Protein AF-S8GZJ1-F1 (afdb_monomer_lite)

Sequence (123 aa):
MEPVNKIHVVALHTTPDIDTHRLSVKPCVAGATPSDLVQVDVYDGKSMVASGKSINGEEVSLDMPENAKLWSPESPFLYDIKVTVKRDGKVVDEVSGYTAMRTSKAFVMAEPPYNVPLLEGTS

Foldseek 3Di:
DPPDAQKDFPDWDWDADLVQQKIKIQTDIHPQDQQKKKKKWKAPVPHTQWIFIDGSSDITIIRGDNPDDAADPVRHDKIKMKIFIDHPNHTRDIDIDIDGNYPPPPPPPPPPPPPDDPPPDDD

Radius of gyration: 20.33 Å; chains: 1; bounding box: 46×56×60 Å

pLDDT: mean 75.92, std 15.32, range [37.47, 93.12]

Structure (mmCIF, N/CA/C/O backbone):
data_AF-S8GZJ1-F1
#
_entry.id   AF-S8GZJ1-F1
#
loop_
_atom_site.group_PDB
_atom_site.id
_atom_site.type_symbol
_atom_site.label_atom_id
_atom_site.label_alt_id
_atom_site.label_comp_id
_atom_site.label_asym_id
_atom_site.label_entity_id
_atom_site.label_seq_id
_atom_site.pdbx_PDB_ins_code
_atom_site.Cartn_x
_atom_site.Cartn_y
_atom_site.Cartn_z
_atom_site.occupancy
_atom_site.B_iso_or_equiv
_atom_site.auth_seq_id
_atom_site.auth_comp_id
_atom_site.auth_asym_id
_atom_site.auth_atom_id
_atom_site.pdbx_PDB_model_num
ATOM 1 N N . MET A 1 1 ? -21.934 -15.653 4.375 1.00 40.06 1 MET A N 1
ATOM 2 C CA . MET A 1 1 ? -21.982 -14.215 4.705 1.00 40.06 1 MET A CA 1
ATOM 3 C C . MET A 1 1 ? -20.690 -13.905 5.417 1.00 40.06 1 MET A C 1
ATOM 5 O O . MET A 1 1 ? -20.535 -14.301 6.565 1.00 40.06 1 MET A O 1
ATOM 9 N N . GLU A 1 2 ? -19.729 -13.342 4.695 1.00 37.47 2 GLU A N 1
ATOM 10 C CA . GLU A 1 2 ? -18.459 -12.945 5.296 1.00 37.47 2 GLU A CA 1
ATOM 11 C C . GLU A 1 2 ? -18.710 -11.718 6.183 1.00 37.47 2 GLU A C 1
ATOM 13 O O . GLU A 1 2 ? -19.409 -10.795 5.752 1.00 37.47 2 GLU A O 1
ATOM 18 N N . PRO A 1 3 ? -18.243 -11.718 7.441 1.00 45.72 3 PRO A N 1
ATOM 19 C CA . PRO A 1 3 ? -18.423 -10.588 8.333 1.00 45.72 3 PRO A CA 1
ATOM 20 C C . PRO A 1 3 ? -17.542 -9.442 7.844 1.00 45.72 3 PRO A C 1
ATOM 22 O O . PRO A 1 3 ? -16.348 -9.392 8.122 1.00 45.72 3 PRO A O 1
ATOM 25 N N . VAL A 1 4 ? -18.139 -8.517 7.097 1.00 50.34 4 VAL A N 1
ATOM 26 C CA . VAL A 1 4 ? -17.486 -7.253 6.771 1.00 50.34 4 VAL A CA 1
ATOM 27 C C . VAL A 1 4 ? -17.411 -6.467 8.075 1.00 50.34 4 VAL A C 1
ATOM 29 O O . VAL A 1 4 ? -18.439 -6.107 8.657 1.00 50.34 4 VAL A O 1
ATOM 32 N N . ASN A 1 5 ? -16.199 -6.275 8.589 1.00 51.53 5 ASN A N 1
ATOM 33 C CA . ASN A 1 5 ? -15.973 -5.467 9.778 1.00 51.53 5 ASN A CA 1
ATOM 34 C C . ASN A 1 5 ? -16.616 -4.080 9.586 1.00 51.53 5 ASN A C 1
ATOM 36 O O . ASN A 1 5 ? -16.676 -3.542 8.476 1.00 51.53 5 ASN A O 1
ATOM 40 N N . LYS A 1 6 ? -17.107 -3.474 10.676 1.00 57.06 6 LYS A N 1
ATOM 41 C CA . LYS A 1 6 ? -17.758 -2.146 10.626 1.00 57.06 6 LYS A CA 1
ATOM 42 C C . LYS A 1 6 ? -16.853 -1.055 10.037 1.00 57.06 6 LYS A C 1
ATOM 44 O O . LYS A 1 6 ? -17.365 -0.044 9.570 1.00 57.06 6 LYS A O 1
ATOM 49 N N . ILE A 1 7 ? -15.540 -1.267 10.085 1.00 60.94 7 ILE A N 1
ATOM 50 C CA . ILE A 1 7 ? -14.506 -0.443 9.466 1.00 60.94 7 ILE A CA 1
ATOM 51 C C . ILE A 1 7 ? -13.788 -1.350 8.477 1.00 60.94 7 ILE A C 1
ATOM 53 O O . ILE A 1 7 ? -13.263 -2.378 8.890 1.00 60.94 7 ILE A O 1
ATOM 57 N N . HIS A 1 8 ? -13.804 -0.999 7.198 1.00 67.81 8 HIS A N 1
ATOM 58 C CA . HIS A 1 8 ? -13.117 -1.763 6.163 1.00 67.81 8 HIS A CA 1
ATOM 59 C C . HIS A 1 8 ? -12.593 -0.828 5.079 1.00 67.81 8 HIS A C 1
ATOM 61 O O . HIS A 1 8 ? -13.167 0.236 4.808 1.00 67.81 8 HIS A O 1
ATOM 67 N N . VAL A 1 9 ? -11.498 -1.233 4.445 1.00 67.81 9 VAL A N 1
ATOM 68 C CA . VAL A 1 9 ? -10.985 -0.572 3.244 1.00 67.81 9 VAL A CA 1
ATOM 69 C C . VAL A 1 9 ? -11.933 -0.857 2.076 1.00 67.81 9 VAL A C 1
ATOM 71 O O . VAL A 1 9 ? -12.082 -1.997 1.647 1.00 67.81 9 VAL A O 1
ATOM 74 N N . VAL A 1 10 ? -12.587 0.185 1.564 1.00 72.38 10 VAL A N 1
ATOM 75 C CA . VAL A 1 10 ? -13.513 0.103 0.420 1.00 72.38 10 VAL A CA 1
ATOM 76 C C . VAL A 1 10 ? -12.752 0.184 -0.897 1.00 72.38 10 VAL A C 1
ATOM 78 O O . VAL A 1 10 ? -13.086 -0.500 -1.860 1.00 72.38 10 VAL A O 1
ATOM 81 N N . ALA A 1 11 ? -11.730 1.037 -0.947 1.00 69.12 11 ALA A N 1
ATOM 82 C CA . ALA A 1 11 ? -10.904 1.234 -2.128 1.00 69.12 11 ALA A CA 1
ATOM 83 C C . ALA A 1 11 ? -9.490 1.670 -1.737 1.00 69.12 11 ALA A C 1
ATOM 85 O O . ALA A 1 11 ? -9.274 2.275 -0.687 1.00 69.12 11 ALA A O 1
ATOM 86 N N . LEU A 1 12 ? -8.531 1.389 -2.613 1.00 71.88 12 LEU A N 1
ATOM 87 C CA . LEU A 1 12 ? -7.152 1.850 -2.508 1.00 71.88 12 LEU A CA 1
ATOM 88 C C . LEU A 1 12 ? -6.829 2.629 -3.777 1.00 71.88 12 LEU A C 1
ATOM 90 O O . LEU A 1 12 ? -6.828 2.068 -4.871 1.00 71.88 12 LEU A O 1
ATOM 94 N N . HIS A 1 13 ? -6.568 3.924 -3.636 1.00 80.00 13 HIS A N 1
ATOM 95 C CA . HIS A 1 13 ? -6.037 4.728 -4.726 1.00 80.00 13 HIS A CA 1
ATOM 96 C C . HIS A 1 13 ? -4.526 4.781 -4.605 1.00 80.00 13 HIS A C 1
ATOM 98 O O . HIS A 1 13 ? -3.990 5.313 -3.641 1.00 80.00 13 HIS A O 1
ATOM 104 N N . THR A 1 14 ? -3.843 4.215 -5.589 1.00 78.56 14 THR A N 1
ATOM 105 C CA . THR A 1 14 ? -2.386 4.219 -5.655 1.00 78.56 14 THR A CA 1
ATOM 106 C C . THR A 1 14 ? -1.943 5.111 -6.804 1.00 78.56 14 THR A C 1
ATOM 108 O O . THR A 1 14 ? -2.282 4.841 -7.959 1.00 78.56 14 THR A O 1
ATOM 111 N N . THR A 1 15 ? -1.179 6.147 -6.491 1.00 82.00 15 THR A N 1
ATOM 112 C CA . THR A 1 15 ? -0.586 7.081 -7.445 1.00 82.00 15 THR A CA 1
ATOM 113 C C . THR A 1 15 ? 0.915 6.797 -7.521 1.00 82.00 15 THR A C 1
ATOM 115 O O . THR A 1 15 ? 1.660 7.224 -6.638 1.00 82.00 15 THR A O 1
ATOM 118 N N . PRO A 1 16 ? 1.370 6.019 -8.518 1.00 79.88 16 PRO A N 1
ATOM 119 C CA . PRO A 1 16 ? 2.790 5.804 -8.752 1.00 79.88 16 PRO A CA 1
ATOM 120 C C . PRO A 1 16 ? 3.409 7.039 -9.416 1.00 79.88 16 PRO A C 1
ATOM 122 O O . PRO A 1 16 ? 2.959 7.471 -10.478 1.00 79.88 16 PRO A O 1
ATOM 125 N N . ASP A 1 17 ? 4.465 7.569 -8.812 1.00 81.50 17 ASP A N 1
ATOM 126 C CA . ASP A 1 17 ? 5.318 8.622 -9.348 1.00 81.50 17 ASP A CA 1
ATOM 127 C C . ASP A 1 17 ? 6.696 8.020 -9.651 1.00 81.50 17 A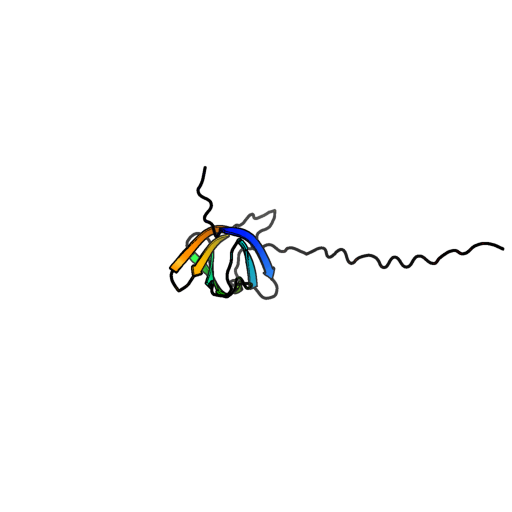SP A C 1
ATOM 129 O O . ASP A 1 17 ? 7.488 7.710 -8.761 1.00 81.50 17 ASP A O 1
ATOM 133 N N . ILE A 1 18 ? 6.945 7.759 -10.934 1.00 77.62 18 ILE A N 1
ATOM 134 C CA . ILE A 1 18 ? 8.182 7.109 -11.385 1.00 77.62 18 ILE A CA 1
ATOM 135 C C . ILE A 1 18 ? 9.345 8.109 -11.427 1.00 77.62 18 ILE A C 1
ATOM 137 O O . ILE A 1 18 ? 10.486 7.694 -11.278 1.00 77.62 18 ILE A O 1
ATOM 141 N N . ASP A 1 19 ? 9.065 9.405 -11.592 1.00 78.38 19 ASP A N 1
ATOM 142 C CA . ASP A 1 19 ? 10.088 10.457 -11.678 1.00 78.38 19 ASP A CA 1
ATOM 143 C C . ASP A 1 19 ? 10.779 10.661 -10.322 1.00 78.38 19 ASP A C 1
ATOM 145 O O . ASP A 1 19 ? 11.997 10.784 -10.232 1.00 78.38 19 ASP A O 1
ATOM 149 N N . THR A 1 20 ? 9.990 10.599 -9.248 1.00 80.62 20 THR A N 1
ATOM 150 C CA . THR A 1 20 ? 10.456 10.742 -7.862 1.00 80.62 20 THR A CA 1
ATOM 151 C C . THR A 1 20 ? 10.624 9.410 -7.130 1.00 80.62 20 THR A C 1
ATOM 153 O O . THR A 1 20 ? 10.916 9.410 -5.937 1.00 80.62 20 THR A O 1
ATOM 156 N N . HIS A 1 21 ? 10.442 8.277 -7.820 1.00 83.62 21 HIS A N 1
ATOM 157 C CA . HIS A 1 21 ? 10.468 6.930 -7.235 1.00 83.62 21 HIS A CA 1
ATOM 158 C C . HIS A 1 21 ? 9.558 6.782 -6.006 1.00 83.62 21 HIS A C 1
ATOM 160 O O . HIS A 1 21 ? 9.897 6.108 -5.033 1.00 83.62 21 HIS A O 1
ATOM 166 N N . ARG A 1 22 ? 8.372 7.395 -6.037 1.00 86.00 22 ARG A N 1
ATOM 167 C CA . ARG A 1 22 ? 7.451 7.410 -4.901 1.00 86.00 22 ARG A CA 1
ATOM 168 C C . ARG A 1 22 ? 6.116 6.785 -5.257 1.00 86.00 22 ARG A C 1
ATOM 170 O O . ARG A 1 22 ? 5.558 7.015 -6.323 1.00 86.00 22 ARG A O 1
ATOM 177 N N . LEU A 1 23 ? 5.568 5.997 -4.343 1.00 86.25 23 LEU A N 1
ATOM 178 C CA . LEU A 1 23 ? 4.215 5.474 -4.437 1.00 86.25 23 LEU A CA 1
ATOM 179 C C . LEU A 1 23 ? 3.350 6.140 -3.372 1.00 86.25 23 LEU A C 1
ATOM 181 O O . LEU A 1 23 ? 3.519 5.915 -2.179 1.00 86.25 23 LEU A O 1
ATOM 185 N N . SER A 1 24 ? 2.392 6.939 -3.813 1.00 87.44 24 SER A N 1
ATOM 186 C CA . SER A 1 24 ? 1.380 7.521 -2.941 1.00 87.44 24 SER A CA 1
ATOM 187 C C . SER A 1 24 ? 0.189 6.571 -2.841 1.00 87.44 24 SER A C 1
ATOM 189 O O . SER A 1 24 ? -0.412 6.218 -3.852 1.00 87.44 24 SER A O 1
ATOM 191 N N . VAL A 1 25 ? -0.167 6.130 -1.637 1.00 85.94 25 VAL A N 1
ATOM 192 C CA . VAL A 1 25 ? -1.297 5.225 -1.389 1.00 85.94 25 VAL A CA 1
ATOM 193 C C . VAL A 1 25 ? -2.321 5.934 -0.522 1.00 85.94 25 VAL A C 1
ATOM 195 O O . VAL A 1 25 ? -2.083 6.205 0.651 1.00 85.94 25 VAL A O 1
ATOM 198 N N . LYS A 1 26 ? -3.495 6.194 -1.087 1.00 85.25 26 LYS A N 1
ATOM 199 C CA . LYS A 1 26 ? -4.645 6.753 -0.389 1.00 85.25 26 LYS A CA 1
ATOM 200 C C . LYS A 1 26 ? -5.685 5.657 -0.123 1.00 85.25 26 LYS A C 1
ATOM 202 O O . LYS A 1 26 ? -6.416 5.267 -1.040 1.00 85.25 26 LYS A O 1
ATOM 207 N N . PRO A 1 27 ? -5.768 5.147 1.115 1.00 79.94 27 PRO A N 1
ATOM 208 C CA . PRO A 1 27 ? -6.783 4.182 1.507 1.00 79.94 27 PRO A CA 1
ATOM 209 C C . PRO A 1 27 ? -8.124 4.879 1.761 1.00 79.94 27 PRO A C 1
ATOM 211 O O . PRO A 1 27 ? -8.244 5.755 2.614 1.00 79.94 27 PRO A O 1
ATOM 214 N N . CYS A 1 28 ? -9.165 4.468 1.040 1.00 77.44 28 CYS A N 1
ATOM 215 C CA . CYS A 1 28 ? -10.544 4.843 1.331 1.00 77.44 28 CYS A CA 1
ATOM 216 C C . CYS A 1 28 ? -11.124 3.853 2.342 1.00 77.44 28 CYS A C 1
ATOM 218 O O . CYS A 1 28 ? -11.619 2.788 1.972 1.00 77.44 28 CYS A O 1
ATOM 220 N N . VAL A 1 29 ? -11.057 4.208 3.623 1.00 75.31 29 VAL A N 1
ATOM 221 C CA . VAL A 1 29 ? -11.609 3.412 4.727 1.00 75.31 29 VAL A CA 1
ATOM 222 C C . VAL A 1 29 ? -13.016 3.911 5.059 1.00 75.31 29 VAL A C 1
ATOM 224 O O . VAL A 1 29 ? -13.201 5.079 5.403 1.00 75.31 29 VAL A O 1
ATOM 227 N N . ALA A 1 30 ? -14.027 3.043 4.985 1.00 71.38 30 ALA A N 1
ATOM 228 C CA . ALA A 1 30 ? -15.362 3.382 5.474 1.00 71.38 30 ALA A CA 1
ATOM 229 C C . ALA A 1 30 ? -15.372 3.361 7.009 1.00 71.38 30 ALA A C 1
ATOM 231 O O . ALA A 1 30 ? -14.945 2.386 7.620 1.00 71.38 30 ALA A O 1
ATOM 232 N N . GLY A 1 31 ? -15.856 4.435 7.642 1.00 71.44 31 GLY A N 1
ATOM 233 C CA . GLY A 1 31 ? -15.854 4.557 9.107 1.00 71.44 31 GLY A CA 1
ATOM 234 C C . GLY A 1 31 ? -14.484 4.887 9.718 1.00 71.44 31 GLY A C 1
ATOM 235 O O . GLY A 1 31 ? -14.290 4.692 10.925 1.00 71.44 31 GLY A O 1
ATOM 236 N N . ALA A 1 32 ? -13.545 5.380 8.899 1.00 71.12 32 ALA A N 1
ATOM 237 C CA . ALA A 1 32 ? -12.277 5.922 9.378 1.00 71.12 32 ALA A CA 1
ATOM 238 C C . ALA A 1 32 ? -12.517 7.083 10.347 1.00 71.12 32 ALA A C 1
ATOM 240 O O . ALA A 1 32 ? -13.422 7.901 10.172 1.00 71.12 32 ALA A O 1
ATOM 241 N N . THR A 1 33 ? -11.671 7.158 11.361 1.00 73.31 33 THR A N 1
ATOM 242 C CA . THR A 1 33 ? -11.618 8.264 12.308 1.00 73.31 33 THR A CA 1
ATOM 243 C C . THR A 1 33 ? -10.279 8.986 12.204 1.00 73.31 33 THR A C 1
ATOM 245 O O . THR A 1 33 ? -9.278 8.368 11.843 1.00 73.31 33 THR A O 1
ATOM 248 N N . PRO A 1 34 ? -10.229 10.278 12.567 1.00 74.56 34 PRO A N 1
ATOM 249 C CA . PRO A 1 34 ? -8.992 11.060 12.580 1.00 74.56 34 PRO A CA 1
ATOM 250 C C . PRO A 1 34 ? -7.845 10.366 13.354 1.00 74.56 34 PRO A C 1
ATOM 252 O O . PRO A 1 34 ? -6.696 10.315 12.932 1.00 74.56 34 PRO A O 1
ATOM 255 N N . SER A 1 35 ? -8.155 9.699 14.462 1.00 81.31 35 SER A N 1
ATOM 256 C CA . SER A 1 35 ? -7.142 9.023 15.285 1.00 81.31 35 SER A CA 1
ATOM 257 C C . SER A 1 35 ? -6.649 7.672 14.743 1.00 81.31 35 SER A C 1
ATOM 259 O O . SER A 1 35 ? -5.877 7.001 15.428 1.00 81.31 35 SER A O 1
ATOM 261 N N . ASP A 1 36 ? -7.085 7.251 13.553 1.00 85.88 36 ASP A N 1
ATOM 262 C CA . ASP A 1 36 ? -6.623 6.004 12.948 1.00 85.88 36 ASP A CA 1
ATOM 263 C C . ASP A 1 36 ? -5.253 6.181 12.306 1.00 85.88 36 ASP A C 1
ATOM 265 O O . ASP A 1 36 ? -5.042 7.054 11.464 1.00 85.88 36 ASP A O 1
ATOM 269 N N . LEU A 1 37 ? -4.332 5.303 12.683 1.00 88.44 37 LEU A N 1
ATOM 270 C CA . LEU A 1 37 ? -3.041 5.149 12.041 1.00 88.44 37 LEU A CA 1
ATOM 271 C C . LEU A 1 37 ? -3.177 4.109 10.939 1.00 88.44 37 LEU A C 1
ATOM 273 O O . LEU A 1 37 ? -3.526 2.960 11.204 1.00 88.44 37 LEU A O 1
ATOM 277 N N . VAL A 1 38 ? -2.853 4.495 9.714 1.00 88.88 38 VAL A N 1
ATOM 278 C CA . VAL A 1 38 ? -2.788 3.579 8.584 1.00 88.88 38 VAL A CA 1
ATOM 279 C C . VAL A 1 38 ? -1.331 3.305 8.262 1.00 88.88 38 VAL A C 1
ATOM 281 O O . VAL A 1 38 ? -0.553 4.215 7.997 1.00 88.88 38 VAL A O 1
ATOM 284 N N . GLN A 1 39 ? -0.947 2.039 8.322 1.00 91.19 39 GLN A N 1
ATOM 285 C CA . GLN A 1 39 ? 0.372 1.569 7.930 1.00 91.19 39 GLN A CA 1
ATOM 286 C C . GLN A 1 39 ? 0.241 0.801 6.622 1.00 91.19 39 GLN A C 1
ATOM 288 O O . GLN A 1 39 ? -0.621 -0.066 6.505 1.00 91.19 39 GLN A O 1
ATOM 293 N N . VAL A 1 40 ? 1.094 1.122 5.659 1.00 90.94 40 VAL A N 1
ATOM 294 C CA . VAL A 1 40 ? 1.157 0.459 4.362 1.00 90.94 40 VAL A CA 1
ATOM 295 C C . VAL A 1 40 ? 2.549 -0.121 4.201 1.00 90.94 40 VAL A C 1
ATOM 297 O O . VAL A 1 40 ? 3.536 0.595 4.327 1.00 90.94 40 VAL A O 1
ATOM 300 N N . ASP A 1 41 ? 2.619 -1.408 3.905 1.00 92.56 41 ASP A N 1
ATOM 301 C CA . ASP A 1 41 ? 3.860 -2.129 3.661 1.00 92.56 41 ASP A CA 1
ATOM 302 C C . ASP A 1 41 ? 3.782 -2.790 2.284 1.00 92.56 41 ASP A C 1
ATOM 304 O O . ASP A 1 41 ? 2.777 -3.418 1.946 1.00 92.56 41 ASP A O 1
ATOM 308 N N . VAL A 1 42 ? 4.829 -2.632 1.478 1.00 91.31 42 VAL A N 1
ATOM 309 C CA . VAL A 1 42 ? 4.911 -3.172 0.118 1.00 91.31 42 VAL A CA 1
ATOM 310 C C . VAL A 1 42 ? 6.048 -4.181 0.034 1.00 91.31 42 VAL A C 1
ATOM 312 O O . VAL A 1 42 ? 7.172 -3.909 0.466 1.00 91.31 42 VAL A O 1
ATOM 315 N N . TYR A 1 43 ? 5.763 -5.337 -0.561 1.00 91.00 43 TYR A N 1
ATOM 316 C CA . TYR A 1 43 ? 6.683 -6.460 -0.668 1.00 91.00 43 TYR A CA 1
ATOM 317 C C . TYR A 1 43 ? 6.881 -6.905 -2.122 1.00 91.00 43 TYR A C 1
ATOM 319 O O . TYR A 1 43 ? 5.935 -7.041 -2.896 1.00 91.00 43 TYR A O 1
ATOM 327 N N . ASP A 1 44 ? 8.138 -7.178 -2.474 1.00 89.94 44 ASP A N 1
ATOM 328 C CA . ASP A 1 44 ? 8.558 -7.914 -3.669 1.00 89.94 44 ASP A CA 1
ATOM 329 C C . ASP A 1 44 ? 8.680 -9.397 -3.296 1.00 89.94 44 ASP A C 1
ATOM 331 O O . ASP A 1 44 ? 9.734 -9.881 -2.864 1.00 89.94 44 ASP A O 1
ATOM 335 N N . GLY A 1 45 ? 7.558 -10.116 -3.356 1.00 86.44 45 GLY A N 1
ATOM 336 C CA . GLY A 1 45 ? 7.463 -11.502 -2.903 1.00 86.44 45 GLY A CA 1
ATOM 337 C C . GLY A 1 45 ? 7.684 -11.639 -1.393 1.00 86.44 45 GLY A C 1
ATOM 338 O O . GLY A 1 45 ? 6.746 -11.557 -0.611 1.00 86.44 45 GLY A O 1
ATOM 339 N N . LYS A 1 46 ? 8.926 -11.882 -0.960 1.00 87.12 46 LYS A N 1
ATOM 340 C CA . LYS A 1 46 ? 9.276 -12.038 0.471 1.00 87.12 46 LYS A CA 1
ATOM 341 C C . LYS A 1 46 ? 10.039 -10.848 1.051 1.00 87.12 46 LYS A C 1
ATOM 343 O O . LYS A 1 46 ? 10.227 -10.786 2.264 1.00 87.12 46 LYS A O 1
ATOM 348 N N . SER A 1 47 ? 10.494 -9.932 0.203 1.00 89.75 47 SER A N 1
ATOM 349 C CA . SER A 1 47 ? 11.323 -8.799 0.608 1.00 89.75 47 SER A CA 1
ATOM 350 C C . SER A 1 47 ? 10.469 -7.548 0.723 1.00 89.75 47 SER A C 1
ATOM 352 O O . SER A 1 47 ? 9.815 -7.170 -0.241 1.00 89.75 47 SER A O 1
ATOM 354 N N . MET A 1 48 ? 10.485 -6.885 1.879 1.00 91.44 48 MET A N 1
ATOM 355 C CA . MET A 1 48 ? 9.847 -5.576 2.023 1.00 91.44 48 MET A CA 1
ATOM 356 C C . MET A 1 48 ? 10.664 -4.540 1.251 1.00 91.44 48 MET A C 1
ATOM 358 O O . MET A 1 48 ? 11.852 -4.376 1.524 1.00 91.44 48 MET A O 1
ATOM 362 N N . VAL A 1 49 ? 10.036 -3.877 0.284 1.00 91.50 49 VAL A N 1
ATOM 363 C CA . VAL A 1 49 ? 10.692 -2.885 -0.582 1.00 91.50 49 VAL A CA 1
ATOM 364 C C . VAL A 1 49 ? 10.342 -1.455 -0.203 1.00 91.50 49 VAL A C 1
ATOM 366 O O . VAL A 1 49 ? 11.166 -0.573 -0.405 1.00 91.50 49 VAL A O 1
ATOM 369 N N . ALA A 1 50 ? 9.160 -1.231 0.375 1.00 91.25 50 ALA A N 1
ATOM 370 C CA . ALA A 1 50 ? 8.737 0.078 0.853 1.00 91.25 50 ALA A CA 1
ATOM 371 C C . ALA A 1 50 ? 7.795 -0.064 2.054 1.00 91.25 50 ALA A C 1
ATOM 373 O O . ALA A 1 50 ? 7.062 -1.046 2.172 1.00 91.25 50 ALA A O 1
ATOM 374 N N . SER A 1 51 ? 7.810 0.920 2.949 1.00 93.12 51 SER A N 1
ATOM 375 C CA . SER A 1 51 ? 6.897 1.004 4.092 1.00 93.12 51 SER A CA 1
ATOM 376 C C . SER A 1 51 ? 6.587 2.465 4.391 1.00 93.12 51 SER A C 1
ATOM 378 O O . SER A 1 51 ? 7.458 3.325 4.275 1.00 93.12 51 SER A O 1
ATOM 380 N N . GLY A 1 52 ? 5.341 2.749 4.752 1.00 91.94 52 GLY A N 1
ATOM 381 C CA . GLY A 1 52 ? 4.852 4.092 5.008 1.00 91.94 52 GLY A CA 1
ATOM 382 C C . GLY A 1 52 ? 3.745 4.083 6.052 1.00 91.94 52 GLY A C 1
ATOM 383 O O . GLY A 1 52 ? 3.062 3.080 6.270 1.00 91.94 52 GLY A O 1
ATOM 384 N N . LYS A 1 53 ? 3.574 5.211 6.740 1.00 91.25 53 LYS A N 1
ATOM 385 C CA . LYS A 1 53 ? 2.524 5.388 7.747 1.00 91.25 53 LYS A CA 1
ATOM 386 C C . LYS A 1 53 ? 1.883 6.754 7.584 1.00 91.25 53 LYS A C 1
ATOM 388 O O . LYS A 1 53 ? 2.585 7.736 7.371 1.00 91.25 53 LYS A O 1
ATOM 393 N N . SER A 1 54 ? 0.572 6.809 7.749 1.00 89.31 54 SER A N 1
ATOM 394 C CA . SER A 1 54 ? -0.191 8.045 7.854 1.00 89.31 54 SER A CA 1
ATOM 395 C C . SER A 1 54 ? -1.166 7.962 9.022 1.00 89.31 54 SER A C 1
ATOM 397 O O . SER A 1 54 ? -1.401 6.898 9.601 1.00 89.31 54 SER A O 1
ATOM 399 N N . ILE A 1 55 ? -1.711 9.110 9.395 1.00 86.00 55 ILE A N 1
ATOM 400 C CA . ILE A 1 55 ? -2.788 9.231 10.376 1.00 86.00 55 ILE A CA 1
ATOM 401 C C . ILE A 1 55 ? -4.002 9.866 9.698 1.00 86.00 55 ILE A C 1
ATOM 403 O O . ILE A 1 55 ? -3.893 10.369 8.584 1.00 86.00 55 ILE A O 1
ATOM 407 N N . ASN A 1 56 ? -5.171 9.828 10.334 1.00 75.25 56 ASN A N 1
ATOM 408 C CA . ASN A 1 56 ? -6.415 10.413 9.819 1.00 75.25 56 ASN A CA 1
ATOM 409 C C . ASN A 1 56 ? -6.886 9.875 8.450 1.00 75.25 56 ASN A C 1
ATOM 411 O O . ASN A 1 56 ? -7.703 10.519 7.792 1.00 75.25 56 ASN A O 1
ATOM 415 N N . GLY A 1 57 ? -6.383 8.723 7.991 1.00 72.94 57 GLY A N 1
ATOM 416 C CA . GLY A 1 57 ? -6.640 8.249 6.624 1.00 72.94 57 GLY A CA 1
ATOM 417 C C . GLY A 1 57 ? -6.018 9.140 5.540 1.00 72.94 57 GLY A C 1
ATOM 418 O O . GLY A 1 57 ? -6.495 9.156 4.404 1.00 72.94 57 GLY A O 1
ATOM 419 N N . GLU A 1 58 ? -4.976 9.901 5.886 1.00 84.31 58 GLU A N 1
ATOM 420 C CA . GLU A 1 58 ? -4.188 10.654 4.915 1.00 84.31 58 GLU A CA 1
ATOM 421 C C . GLU A 1 58 ? -3.452 9.727 3.944 1.00 84.31 58 GLU A C 1
ATOM 423 O O . GLU A 1 58 ? -3.274 8.526 4.179 1.00 84.31 58 GLU A O 1
ATOM 428 N N . GLU A 1 59 ? -3.018 10.309 2.830 1.00 86.75 59 GLU A N 1
ATOM 429 C CA . GLU A 1 59 ? -2.202 9.609 1.850 1.00 86.75 59 GLU A CA 1
ATOM 430 C C . GLU A 1 59 ? -0.877 9.160 2.472 1.00 86.75 59 GLU A C 1
ATOM 432 O O . GLU A 1 59 ? -0.157 9.932 3.104 1.00 86.75 59 GLU A O 1
A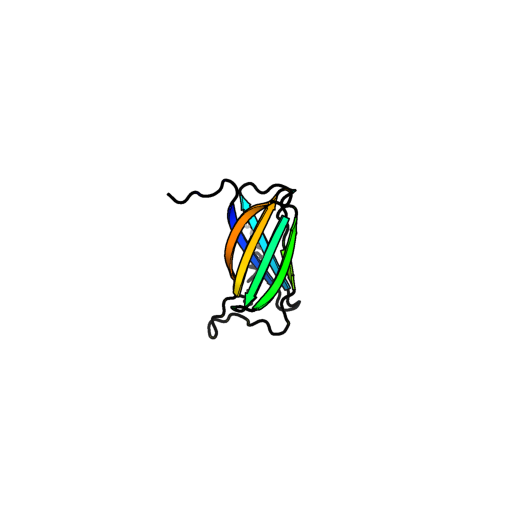TOM 437 N N . VAL A 1 60 ? -0.552 7.889 2.273 1.00 89.62 60 VAL A N 1
ATOM 438 C CA . VAL A 1 60 ? 0.710 7.297 2.687 1.00 89.62 60 VAL A CA 1
ATOM 439 C C . VAL A 1 60 ? 1.690 7.425 1.534 1.00 89.62 60 VAL A C 1
ATOM 441 O O . VAL A 1 60 ? 1.520 6.789 0.497 1.00 89.62 60 VAL A O 1
ATOM 444 N N . SER A 1 61 ? 2.724 8.240 1.714 1.00 89.44 61 SER A N 1
ATOM 445 C CA . SER A 1 61 ? 3.857 8.277 0.788 1.00 89.44 61 SER A CA 1
ATOM 446 C C . SER A 1 61 ? 4.821 7.138 1.111 1.00 89.44 61 SER A C 1
ATOM 448 O O . SER A 1 61 ? 5.249 6.993 2.256 1.00 89.44 61 SER A O 1
ATOM 450 N N . LEU A 1 62 ? 5.140 6.330 0.105 1.00 89.69 62 LEU A N 1
ATOM 451 C CA . LEU A 1 62 ? 6.099 5.235 0.173 1.00 89.69 62 LEU A CA 1
ATOM 452 C C . LEU A 1 62 ? 7.248 5.520 -0.786 1.00 89.69 62 LEU A C 1
ATOM 454 O O . LEU A 1 62 ? 7.025 5.634 -1.990 1.00 89.69 62 LEU A O 1
ATOM 458 N N . ASP A 1 63 ? 8.466 5.595 -0.271 1.00 89.88 63 ASP A N 1
ATOM 459 C CA . ASP A 1 63 ? 9.663 5.681 -1.102 1.00 89.88 63 ASP A CA 1
ATOM 460 C C . ASP A 1 63 ? 9.976 4.291 -1.662 1.00 89.88 63 ASP A C 1
ATOM 462 O O . ASP A 1 63 ? 10.272 3.348 -0.924 1.00 89.88 63 ASP A O 1
ATOM 466 N N . MET A 1 64 ? 9.835 4.150 -2.977 1.00 87.12 64 MET A N 1
ATOM 467 C CA . MET A 1 64 ? 10.147 2.921 -3.690 1.00 87.12 64 MET A CA 1
ATOM 468 C C . MET A 1 64 ? 11.630 2.907 -4.059 1.00 87.12 64 MET A C 1
ATOM 470 O O . MET A 1 64 ? 12.220 3.953 -4.328 1.00 87.12 64 MET A O 1
ATOM 474 N N . PRO A 1 65 ? 12.263 1.727 -4.105 1.00 85.56 65 PRO A N 1
ATOM 475 C CA . PRO A 1 65 ? 13.662 1.650 -4.479 1.00 85.56 65 PRO A CA 1
ATOM 476 C C . PRO A 1 65 ? 13.845 1.983 -5.969 1.00 85.56 65 PRO A C 1
ATOM 478 O O . PRO A 1 65 ? 12.968 1.719 -6.794 1.00 85.56 65 PRO A O 1
ATOM 481 N N . GLU A 1 66 ? 15.010 2.519 -6.336 1.00 80.12 66 GLU A N 1
ATOM 482 C CA . GLU A 1 66 ? 15.312 2.935 -7.718 1.00 80.12 66 GLU A CA 1
ATOM 483 C C . GLU A 1 66 ? 15.200 1.777 -8.726 1.00 80.12 66 GLU A C 1
ATOM 485 O O . GLU A 1 66 ? 14.848 1.972 -9.887 1.00 80.12 66 GLU A O 1
ATOM 490 N N . ASN A 1 67 ? 15.445 0.547 -8.267 1.00 80.88 67 ASN A N 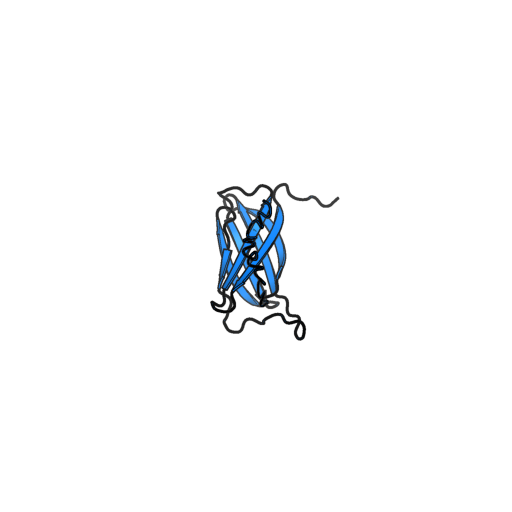1
ATOM 491 C CA . ASN A 1 67 ? 15.317 -0.687 -9.039 1.00 80.88 67 ASN A CA 1
ATOM 492 C C . ASN A 1 67 ? 13.923 -1.337 -8.937 1.00 80.88 67 ASN A C 1
ATOM 494 O O . ASN A 1 67 ? 13.792 -2.545 -9.163 1.00 80.88 67 ASN A O 1
ATOM 498 N N . ALA A 1 68 ? 12.886 -0.575 -8.577 1.00 82.75 68 ALA A N 1
ATOM 499 C CA . ALA A 1 68 ? 11.515 -1.065 -8.582 1.00 82.75 68 ALA A CA 1
ATOM 500 C C . ALA A 1 68 ? 11.131 -1.594 -9.978 1.00 82.75 68 ALA A C 1
ATOM 502 O O . ALA A 1 68 ? 11.300 -0.939 -11.005 1.00 82.75 68 ALA A O 1
ATOM 503 N N . LYS A 1 69 ? 10.593 -2.812 -10.009 1.00 84.19 69 LYS A N 1
ATOM 504 C CA . LYS A 1 69 ? 10.049 -3.480 -11.186 1.00 84.19 69 LYS A CA 1
ATOM 505 C C . LYS A 1 69 ? 8.766 -2.783 -11.610 1.00 84.19 69 LYS A C 1
ATOM 507 O O . LYS A 1 69 ? 7.736 -2.863 -10.942 1.00 84.19 69 LYS A O 1
ATOM 512 N N . LEU A 1 70 ? 8.827 -2.124 -12.757 1.00 83.25 70 LEU A N 1
ATOM 513 C CA . LEU A 1 70 ? 7.651 -1.529 -13.361 1.00 83.25 70 LEU A CA 1
ATOM 514 C C . LEU A 1 70 ? 6.815 -2.611 -14.044 1.00 83.25 70 LEU A C 1
ATOM 516 O O . LEU A 1 70 ? 7.323 -3.411 -14.828 1.00 83.25 70 LEU A O 1
ATOM 520 N N . TRP A 1 71 ? 5.521 -2.608 -13.761 1.00 84.75 71 TRP A N 1
ATOM 521 C CA . TRP A 1 71 ? 4.544 -3.365 -14.518 1.00 84.75 71 TRP A CA 1
ATOM 522 C C . TRP A 1 71 ? 4.427 -2.773 -15.924 1.00 84.75 71 TRP A C 1
ATOM 524 O O . TRP A 1 71 ? 4.201 -1.568 -16.090 1.00 84.75 71 TRP A O 1
ATOM 534 N N . SER A 1 72 ? 4.519 -3.634 -16.933 1.00 75.94 72 SER A N 1
ATOM 535 C CA . SER A 1 72 ? 4.195 -3.311 -18.320 1.00 75.94 72 SER A CA 1
ATOM 536 C C . SER A 1 72 ? 3.320 -4.414 -18.930 1.00 75.94 72 SER A C 1
ATOM 538 O O . SER A 1 72 ? 3.296 -5.533 -18.414 1.00 75.94 72 SER A O 1
ATOM 540 N N . PRO A 1 73 ? 2.599 -4.142 -20.034 1.00 79.19 73 PRO A N 1
ATOM 541 C CA . PRO A 1 73 ? 1.816 -5.169 -20.727 1.00 79.19 73 PRO A CA 1
ATOM 542 C C . PRO A 1 73 ? 2.664 -6.368 -21.178 1.00 79.19 73 PRO A C 1
ATOM 544 O O . PRO A 1 73 ? 2.163 -7.484 -21.259 1.00 79.19 73 PRO A O 1
ATOM 547 N N . GLU A 1 74 ? 3.945 -6.127 -21.463 1.00 82.75 74 GLU A N 1
ATOM 548 C CA . GLU A 1 74 ? 4.920 -7.141 -21.874 1.00 82.75 74 GLU A CA 1
ATOM 549 C C . GLU A 1 74 ? 5.534 -7.879 -20.671 1.00 82.75 74 GLU A C 1
ATOM 551 O O . GLU A 1 74 ? 5.868 -9.057 -20.780 1.00 82.75 74 GLU A O 1
ATOM 556 N N . SER A 1 75 ? 5.628 -7.212 -19.514 1.00 80.06 75 SER A N 1
ATOM 557 C CA . SER A 1 75 ? 6.191 -7.740 -18.265 1.00 80.06 75 SER A CA 1
ATOM 558 C C . SER A 1 75 ? 5.230 -7.494 -17.094 1.00 80.06 75 SER A C 1
ATOM 560 O O . SER A 1 75 ? 5.395 -6.525 -16.341 1.00 80.06 75 SER A O 1
ATOM 562 N N . PRO A 1 76 ? 4.208 -8.350 -16.910 1.00 82.31 76 PRO A N 1
ATOM 563 C CA . PRO A 1 76 ? 3.250 -8.186 -15.829 1.00 82.31 76 PRO A CA 1
ATOM 564 C C . PRO A 1 76 ? 3.905 -8.505 -14.479 1.00 82.31 76 PRO A C 1
ATOM 566 O O . PRO A 1 76 ? 4.176 -9.662 -14.165 1.00 82.31 76 PRO A O 1
ATOM 569 N N . PHE A 1 77 ? 4.138 -7.473 -13.667 1.00 83.19 77 PHE A N 1
ATOM 570 C CA . PHE A 1 77 ? 4.692 -7.602 -12.319 1.00 83.19 77 PHE A CA 1
ATOM 571 C C . PHE A 1 77 ? 3.791 -6.974 -11.246 1.00 83.19 77 PHE A C 1
ATOM 573 O O . PHE A 1 77 ? 3.386 -5.819 -11.367 1.00 83.19 77 PHE A O 1
ATOM 580 N N . LEU A 1 78 ? 3.489 -7.723 -10.184 1.00 85.44 78 LEU A N 1
ATOM 581 C CA . LEU A 1 78 ? 2.663 -7.265 -9.066 1.00 85.44 78 LEU A CA 1
ATOM 582 C C . LEU A 1 78 ? 3.456 -7.336 -7.762 1.00 85.44 78 LEU A C 1
ATOM 584 O O . LEU A 1 78 ? 4.155 -8.312 -7.503 1.00 85.44 78 LEU A O 1
ATOM 588 N N . TYR A 1 79 ? 3.295 -6.304 -6.947 1.00 88.69 79 TYR A 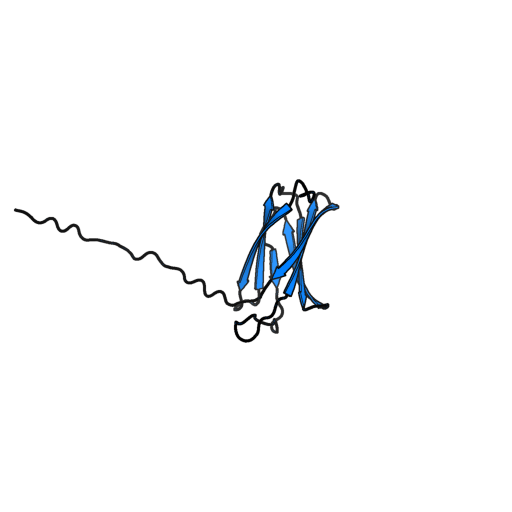N 1
ATOM 589 C CA . TYR A 1 79 ? 3.764 -6.237 -5.574 1.00 88.69 79 TYR A CA 1
ATOM 590 C C . TYR A 1 79 ? 2.647 -6.620 -4.616 1.00 88.69 79 TYR A C 1
ATOM 592 O O . TYR A 1 79 ? 1.489 -6.245 -4.820 1.00 88.69 79 TYR A O 1
ATOM 600 N N . ASP A 1 80 ? 3.005 -7.299 -3.536 1.00 90.44 80 ASP A N 1
ATOM 601 C CA . ASP A 1 80 ? 2.112 -7.511 -2.407 1.00 90.44 80 ASP A CA 1
ATOM 602 C C . ASP A 1 80 ? 2.039 -6.217 -1.593 1.00 90.44 80 ASP A C 1
ATOM 604 O O . ASP A 1 80 ? 3.064 -5.633 -1.237 1.00 90.44 80 ASP A O 1
ATOM 608 N N . ILE A 1 81 ? 0.830 -5.755 -1.292 1.00 87.50 81 ILE A N 1
ATOM 609 C CA . ILE A 1 81 ? 0.598 -4.596 -0.431 1.00 87.50 81 ILE A CA 1
ATOM 610 C C . ILE A 1 81 ? -0.212 -5.028 0.780 1.00 87.50 81 ILE A C 1
ATOM 612 O O . ILE A 1 81 ? -1.232 -5.705 0.664 1.00 87.50 81 ILE A O 1
ATOM 616 N N . LYS A 1 82 ? 0.235 -4.608 1.956 1.00 89.94 82 LYS A N 1
ATOM 617 C CA . LYS A 1 82 ? -0.441 -4.854 3.219 1.00 89.94 82 LYS A CA 1
ATOM 618 C C . LYS A 1 82 ? -0.799 -3.527 3.860 1.00 89.94 82 LYS A C 1
ATOM 620 O O . LYS A 1 82 ? 0.077 -2.709 4.118 1.00 89.94 82 LYS A O 1
ATOM 625 N N . VAL A 1 83 ? -2.082 -3.319 4.127 1.00 87.75 83 VAL A N 1
ATOM 626 C CA . VAL A 1 83 ? -2.597 -2.115 4.776 1.00 87.75 83 VAL A CA 1
ATOM 627 C C . VAL A 1 83 ? -3.163 -2.498 6.131 1.00 87.75 83 VAL A C 1
ATOM 629 O O . VAL A 1 83 ? -4.090 -3.296 6.236 1.00 87.75 83 VAL A O 1
ATOM 632 N N . THR A 1 84 ? -2.590 -1.927 7.181 1.00 89.44 84 THR A N 1
ATOM 633 C CA . THR A 1 84 ? -2.994 -2.167 8.564 1.00 89.44 84 THR A CA 1
ATOM 634 C C . THR A 1 84 ? -3.550 -0.880 9.146 1.00 89.44 84 THR A C 1
ATOM 636 O O . THR A 1 84 ? -2.834 0.118 9.239 1.00 89.44 84 THR A O 1
ATOM 639 N N . VAL A 1 85 ? -4.804 -0.905 9.583 1.00 86.38 85 VAL A N 1
ATOM 640 C CA . VAL A 1 85 ? -5.435 0.213 10.285 1.00 86.38 85 VAL A CA 1
ATOM 641 C C . VAL A 1 85 ? -5.358 -0.052 11.783 1.00 86.38 85 VAL A C 1
ATOM 643 O O . VAL A 1 85 ? -5.812 -1.088 12.278 1.00 86.38 85 VAL A O 1
ATOM 646 N N . LYS A 1 86 ? -4.776 0.888 12.524 1.00 87.88 86 LYS A N 1
ATOM 647 C CA . LYS A 1 86 ? -4.649 0.841 13.979 1.00 87.88 86 LYS A CA 1
ATOM 648 C C . LYS A 1 86 ? -5.409 1.997 14.608 1.00 87.88 86 LYS A C 1
ATOM 650 O O . LYS A 1 86 ? -5.164 3.149 14.272 1.00 87.88 86 LYS A O 1
ATOM 655 N N . ARG A 1 87 ? -6.258 1.694 15.584 1.00 85.38 87 ARG A N 1
ATOM 656 C CA . ARG A 1 87 ? -6.957 2.675 16.417 1.00 85.38 87 ARG A CA 1
ATOM 657 C C . ARG A 1 87 ? -6.488 2.511 17.849 1.00 85.38 87 ARG A C 1
ATOM 659 O O . ARG A 1 87 ? -6.537 1.403 18.379 1.00 85.38 87 ARG A O 1
ATOM 666 N N . ASP A 1 88 ? -6.015 3.593 18.463 1.00 84.38 88 ASP A N 1
ATOM 667 C CA . ASP A 1 88 ? -5.552 3.577 19.861 1.00 84.38 88 ASP A CA 1
ATOM 668 C C . ASP A 1 88 ? -4.479 2.491 20.126 1.00 84.38 88 ASP A C 1
ATOM 670 O O . ASP A 1 88 ? -4.476 1.782 21.128 1.00 84.38 88 ASP A O 1
ATOM 674 N N . GLY A 1 89 ? -3.597 2.272 19.143 1.00 83.19 89 GLY A N 1
ATOM 675 C CA . GLY A 1 89 ? -2.548 1.247 19.201 1.00 83.19 89 GLY A CA 1
ATOM 676 C C . GLY A 1 89 ? -3.003 -0.196 18.935 1.00 83.19 89 GLY A C 1
ATOM 677 O O . GLY A 1 89 ? -2.151 -1.080 18.847 1.00 83.19 89 GLY A O 1
ATOM 678 N N . LYS A 1 90 ? -4.302 -0.460 18.743 1.00 85.25 90 LYS A N 1
ATOM 679 C CA . LYS A 1 90 ? -4.832 -1.789 18.391 1.00 85.25 90 LYS A CA 1
ATOM 680 C C . LYS A 1 90 ? -5.141 -1.886 16.905 1.00 85.25 90 LYS A C 1
ATOM 682 O O . LYS A 1 90 ? -5.718 -0.966 16.339 1.00 85.25 90 LYS A O 1
ATOM 687 N N . VAL A 1 91 ? -4.800 -3.013 16.280 1.00 88.06 91 VAL A N 1
ATOM 688 C CA . VAL A 1 91 ? -5.200 -3.301 14.893 1.00 88.06 91 VAL A CA 1
ATOM 689 C C . VAL A 1 91 ? -6.714 -3.492 14.859 1.00 88.06 91 VAL A C 1
ATOM 691 O O . VAL A 1 91 ? -7.237 -4.371 15.541 1.00 88.06 91 VAL A O 1
ATOM 694 N N . VAL A 1 92 ? -7.404 -2.637 14.110 1.00 84.00 92 VAL A N 1
ATOM 695 C CA . VAL A 1 92 ? -8.863 -2.696 13.933 1.00 84.00 92 VAL A CA 1
ATOM 696 C C . VAL A 1 92 ? -9.254 -3.303 12.596 1.00 84.00 92 VAL A C 1
ATOM 698 O O . VAL A 1 92 ? -10.315 -3.914 12.507 1.00 84.00 92 VAL A O 1
ATOM 701 N N . ASP A 1 93 ? -8.395 -3.156 11.590 1.00 81.12 93 ASP A N 1
ATOM 702 C CA . ASP A 1 93 ? -8.590 -3.728 10.266 1.00 81.12 93 ASP A CA 1
ATOM 703 C C .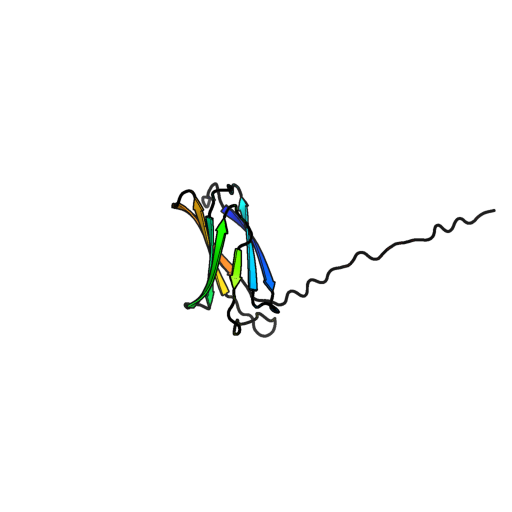 ASP A 1 93 ? -7.233 -4.036 9.628 1.00 81.12 93 ASP A C 1
ATOM 705 O O . ASP A 1 93 ? -6.242 -3.332 9.851 1.00 81.12 93 ASP A O 1
ATOM 709 N N . GLU A 1 94 ? -7.189 -5.106 8.848 1.00 85.19 94 GLU A N 1
ATOM 710 C CA . GLU A 1 94 ? -6.016 -5.509 8.085 1.00 85.19 94 GLU A CA 1
ATOM 711 C C . GLU A 1 94 ? -6.492 -6.020 6.733 1.00 85.19 94 GLU A C 1
ATOM 713 O O . GLU A 1 94 ? -7.264 -6.976 6.660 1.00 85.19 94 GLU A O 1
ATOM 718 N N . VAL A 1 95 ? -6.013 -5.391 5.664 1.00 82.62 95 VAL A N 1
ATOM 719 C CA . VAL A 1 95 ? -6.279 -5.842 4.303 1.00 82.62 95 VAL A CA 1
ATOM 720 C C . VAL A 1 95 ? -4.973 -6.081 3.572 1.00 82.62 95 VAL A C 1
ATOM 722 O O . VAL A 1 95 ? -4.034 -5.285 3.630 1.00 82.62 95 VAL A O 1
ATOM 725 N N . SER A 1 96 ? -4.935 -7.196 2.862 1.00 83.50 96 SER A N 1
ATOM 726 C CA . SER A 1 96 ? -3.843 -7.552 1.969 1.00 83.50 96 SER A CA 1
ATOM 727 C C . SER A 1 96 ? -4.368 -7.482 0.545 1.00 83.50 96 SER A C 1
ATOM 729 O O . SER A 1 96 ? -5.490 -7.905 0.266 1.00 83.50 96 SER A O 1
ATOM 731 N N . GLY A 1 97 ? -3.566 -6.940 -0.355 1.00 80.62 97 GLY A N 1
ATOM 732 C CA . GLY A 1 97 ? -3.909 -6.814 -1.759 1.00 80.62 97 GLY A CA 1
ATOM 733 C C . GLY A 1 97 ? -2.669 -6.857 -2.629 1.00 80.62 97 GLY A C 1
ATOM 734 O O . GLY A 1 97 ? -1.568 -7.163 -2.173 1.00 80.62 97 GLY A O 1
ATOM 735 N N . TYR A 1 98 ? -2.859 -6.498 -3.890 1.00 84.56 98 TYR A N 1
ATOM 736 C CA . TYR A 1 98 ? -1.788 -6.441 -4.871 1.00 84.56 98 TYR A CA 1
ATOM 737 C C . TYR A 1 98 ? -1.789 -5.074 -5.541 1.00 84.56 98 TYR A C 1
ATOM 739 O O . TYR A 1 98 ? -2.849 -4.543 -5.875 1.00 84.56 98 TYR A O 1
ATOM 747 N N . THR A 1 99 ? -0.605 -4.507 -5.743 1.00 81.94 99 THR A N 1
ATOM 748 C CA . THR A 1 99 ? -0.415 -3.242 -6.457 1.00 81.94 99 THR A CA 1
ATOM 749 C C . THR A 1 99 ? 0.614 -3.407 -7.568 1.00 81.94 99 THR A C 1
ATOM 751 O O . THR A 1 99 ? 1.489 -4.263 -7.497 1.00 81.94 99 THR A O 1
ATOM 754 N N . ALA A 1 100 ? 0.515 -2.597 -8.616 1.00 80.56 100 ALA A N 1
ATOM 755 C CA . ALA A 1 100 ? 1.472 -2.590 -9.714 1.00 80.56 100 ALA A CA 1
ATOM 756 C C . ALA A 1 100 ? 2.085 -1.195 -9.828 1.00 80.56 100 ALA A C 1
ATOM 758 O O . ALA A 1 100 ? 1.363 -0.205 -9.970 1.00 80.56 100 ALA A O 1
ATOM 759 N N . MET A 1 101 ? 3.416 -1.118 -9.828 1.00 80.44 101 MET A N 1
ATOM 760 C CA . MET A 1 101 ? 4.117 0.108 -10.203 1.00 80.44 101 MET A CA 1
ATOM 761 C C . MET A 1 101 ? 4.013 0.269 -11.713 1.00 80.44 101 MET A C 1
ATOM 763 O O . MET A 1 101 ? 4.792 -0.314 -12.452 1.00 80.44 101 MET A O 1
ATOM 767 N N . ARG A 1 102 ? 3.024 1.014 -12.197 1.00 79.81 102 ARG A N 1
ATOM 768 C CA . ARG A 1 102 ? 2.848 1.266 -13.632 1.00 79.81 102 ARG A CA 1
ATOM 769 C C . ARG A 1 102 ? 2.998 2.742 -13.935 1.00 79.81 102 ARG A C 1
ATOM 771 O O . ARG A 1 102 ? 2.602 3.584 -13.135 1.00 79.81 102 ARG A O 1
ATOM 778 N N . THR A 1 103 ? 3.465 3.060 -15.137 1.00 60.28 103 THR A N 1
ATOM 779 C CA . THR A 1 103 ? 3.273 4.409 -15.663 1.00 60.28 103 THR A CA 1
ATOM 780 C C . THR A 1 103 ? 1.808 4.553 -16.065 1.00 60.28 103 THR A C 1
ATOM 782 O O . THR A 1 103 ? 1.356 4.061 -17.098 1.00 60.28 103 THR A O 1
ATOM 785 N N . SER A 1 104 ? 1.006 5.178 -15.212 1.00 48.84 104 SER A N 1
ATOM 786 C CA . SER A 1 104 ? -0.249 5.760 -15.670 1.00 48.84 104 SER A CA 1
ATOM 787 C C . SER A 1 104 ? 0.099 7.113 -16.260 1.00 48.84 104 SER A C 1
ATOM 789 O O . SER A 1 104 ? 0.171 8.105 -15.543 1.00 48.84 104 SER A O 1
ATOM 791 N N . LYS A 1 105 ? 0.304 7.170 -17.580 1.00 47.44 105 LYS A N 1
ATOM 792 C CA . LYS A 1 105 ? 0.163 8.440 -18.288 1.00 47.44 105 LYS A CA 1
ATOM 793 C C . LYS A 1 105 ? -1.304 8.826 -18.125 1.00 47.44 105 LYS A C 1
ATOM 795 O O . LYS A 1 105 ? -2.160 8.321 -18.847 1.00 47.44 105 LYS A O 1
ATOM 800 N N . ALA A 1 106 ? -1.611 9.615 -17.097 1.00 44.00 106 ALA A N 1
ATOM 801 C CA . ALA A 1 106 ? -2.928 10.195 -16.938 1.00 44.00 106 ALA A CA 1
ATOM 802 C C . ALA A 1 106 ? -3.151 11.046 -18.186 1.00 44.00 106 ALA A C 1
ATOM 804 O O . ALA A 1 106 ? -2.536 12.098 -18.357 1.00 44.00 106 ALA A O 1
ATOM 805 N N . PHE A 1 107 ? -3.953 10.539 -19.118 1.00 40.31 107 PHE A N 1
ATOM 806 C CA . PHE A 1 107 ? -4.426 11.344 -20.224 1.00 40.31 107 PHE A CA 1
ATOM 807 C C . PHE A 1 107 ? -5.425 12.326 -19.619 1.00 40.31 107 PHE A C 1
ATOM 809 O O . PHE A 1 107 ? -6.606 12.025 -19.464 1.00 40.31 107 PHE A O 1
ATOM 816 N N . VAL A 1 108 ? -4.910 13.471 -19.173 1.00 41.50 108 VAL A N 1
ATOM 817 C CA . VAL A 1 108 ? -5.729 14.618 -18.811 1.00 41.50 108 VAL A CA 1
ATOM 818 C C . VAL A 1 108 ? -6.374 15.070 -20.113 1.00 41.50 108 VAL A C 1
ATOM 820 O O . VAL A 1 108 ? -5.733 15.706 -20.948 1.00 41.50 108 VAL A O 1
ATOM 823 N N . MET A 1 109 ? -7.637 14.697 -20.311 1.00 39.94 109 MET A N 1
ATOM 824 C CA . MET A 1 109 ? -8.516 15.422 -21.219 1.00 39.94 109 MET A CA 1
ATOM 825 C C . MET A 1 109 ? -8.664 16.815 -20.609 1.00 39.94 109 MET A C 1
ATOM 827 O O . MET A 1 109 ? -9.541 17.044 -19.782 1.00 39.94 109 MET A O 1
ATOM 831 N N . ALA A 1 110 ? -7.743 17.722 -20.936 1.00 43.97 110 ALA A N 1
ATOM 832 C CA . ALA A 1 110 ? -7.995 19.138 -20.756 1.00 43.97 110 ALA A CA 1
ATOM 833 C C . ALA A 1 110 ? -9.281 19.427 -21.535 1.00 43.97 110 ALA A C 1
ATOM 835 O O . ALA A 1 110 ? -9.356 19.113 -22.727 1.00 43.97 110 ALA A O 1
ATOM 836 N N . GLU A 1 111 ? -10.312 19.923 -20.853 1.00 52.41 111 GLU A N 1
ATOM 837 C CA . GLU A 1 111 ? -11.553 20.312 -21.513 1.00 52.41 111 GLU A CA 1
ATOM 838 C C . GLU A 1 111 ? -11.201 21.260 -22.673 1.00 52.41 111 GLU A C 1
ATOM 840 O O . GLU A 1 111 ? -10.434 22.209 -22.468 1.00 52.41 111 GLU A O 1
ATOM 845 N N . PRO A 1 112 ? -1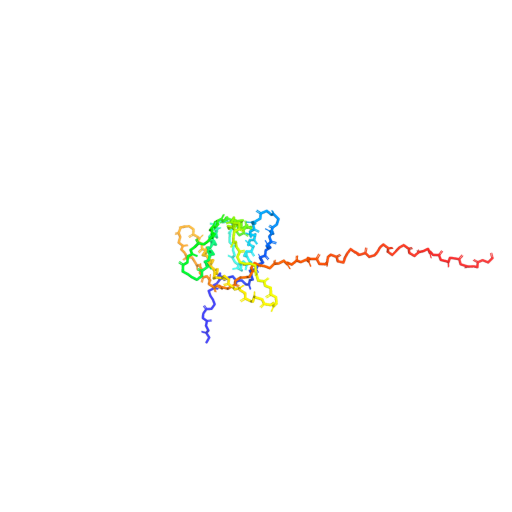1.675 21.011 -23.908 1.00 47.66 112 PRO A N 1
ATOM 846 C CA . PRO A 1 112 ? -11.429 21.949 -24.989 1.00 47.66 112 PRO A CA 1
ATOM 847 C C . PRO A 1 112 ? -12.082 23.287 -24.611 1.00 47.66 112 PRO A C 1
ATOM 849 O O . PRO A 1 112 ? -13.228 23.282 -24.154 1.00 47.66 112 PRO A O 1
ATOM 852 N N . PRO A 1 113 ? -11.417 24.441 -24.803 1.00 50.34 113 PRO A N 1
ATOM 853 C CA . PRO A 1 113 ? -12.067 25.726 -24.604 1.00 50.34 113 PRO A CA 1
ATOM 854 C C . PRO A 1 113 ? -13.126 25.890 -25.698 1.00 50.34 113 PRO A C 1
ATOM 856 O O . PRO A 1 113 ? -12.825 26.317 -26.811 1.00 50.34 113 PRO A O 1
ATOM 859 N N . TYR A 1 114 ? -14.374 25.517 -25.417 1.00 45.31 114 TYR A N 1
ATOM 860 C CA . TYR A 1 114 ? -15.477 25.742 -26.345 1.00 45.31 114 TYR A CA 1
ATOM 861 C C . TYR A 1 114 ? -15.933 27.200 -26.225 1.00 45.31 114 TYR A C 1
ATOM 863 O O . TYR A 1 114 ? -16.955 27.509 -25.622 1.00 45.31 114 TYR A O 1
ATOM 871 N N . ASN A 1 115 ? -15.147 28.120 -26.787 1.00 57.97 115 ASN A N 1
ATOM 872 C CA . ASN A 1 115 ? -15.614 29.473 -27.062 1.00 57.97 115 ASN A CA 1
ATOM 873 C C . ASN A 1 115 ? -16.258 29.472 -28.451 1.00 57.97 115 ASN A C 1
ATOM 875 O O . ASN A 1 115 ? -15.602 29.746 -29.455 1.00 57.97 115 ASN A O 1
ATOM 879 N N . VAL A 1 116 ? -17.538 29.102 -28.514 1.00 58.91 116 VAL A N 1
ATOM 880 C CA . VAL A 1 116 ? -18.355 29.329 -29.711 1.00 58.91 116 VAL A CA 1
ATOM 881 C C . VAL A 1 116 ? -18.602 30.829 -29.855 1.00 58.91 116 VAL A C 1
ATOM 883 O O . VAL A 1 116 ? -19.199 31.421 -28.956 1.00 58.91 116 VAL A O 1
ATOM 886 N N . PRO A 1 117 ? -18.189 31.481 -30.955 1.00 57.22 117 PRO A N 1
ATOM 887 C CA . PRO A 1 117 ? -18.727 32.792 -31.264 1.00 57.22 117 PRO A CA 1
ATOM 888 C C . PRO A 1 117 ? -20.218 32.615 -31.560 1.00 57.22 117 PRO A C 1
ATOM 890 O O . PRO A 1 117 ? -20.591 31.810 -32.417 1.00 57.22 117 PRO A O 1
ATOM 893 N N . LEU A 1 118 ? -21.070 33.356 -30.848 1.00 54.59 118 LEU A N 1
ATOM 894 C CA . LEU A 1 118 ? -22.463 33.531 -31.241 1.00 54.59 118 LEU A CA 1
ATOM 895 C C . LEU A 1 118 ? -22.461 34.171 -32.634 1.00 54.59 118 LEU A C 1
ATOM 897 O O . LEU A 1 118 ? -22.136 35.347 -32.788 1.00 54.59 118 LEU A O 1
ATOM 901 N N . LEU A 1 119 ? -22.783 33.380 -33.658 1.00 58.50 119 LEU A N 1
ATOM 902 C CA . LEU A 1 119 ? -23.216 33.911 -34.943 1.00 58.50 119 LEU A CA 1
ATOM 903 C C . LEU A 1 119 ? -24.601 34.522 -34.728 1.00 58.50 119 LEU A C 1
ATOM 905 O O . LEU A 1 119 ? -25.616 33.870 -34.960 1.00 58.50 119 LEU A O 1
ATOM 909 N N . GLU A 1 120 ? -24.646 35.770 -34.271 1.00 53.59 120 GLU A N 1
ATOM 910 C CA . GLU A 1 120 ? -25.837 36.592 -34.452 1.00 53.59 120 GLU A CA 1
ATOM 911 C C . GLU A 1 120 ? -25.845 37.069 -35.904 1.00 53.59 120 GLU A C 1
ATOM 913 O O . GLU A 1 120 ? -25.214 38.053 -36.285 1.00 53.59 120 GLU A O 1
ATOM 918 N N . GLY A 1 121 ? -26.502 36.275 -36.745 1.00 61.66 121 GLY A N 1
ATOM 919 C CA . GLY A 1 121 ? -27.002 36.734 -38.027 1.00 61.66 121 GLY A CA 1
ATOM 920 C C . GLY A 1 121 ? -28.346 37.444 -37.860 1.00 61.66 121 GLY A C 1
ATOM 921 O O . GLY A 1 121 ? -29.114 37.127 -36.954 1.00 61.66 121 GLY A O 1
ATOM 922 N N . THR A 1 122 ? -28.648 38.297 -38.841 1.00 48.06 122 THR A N 1
ATOM 923 C CA . THR A 1 122 ? -29.900 39.048 -39.083 1.00 48.06 122 THR A CA 1
ATOM 924 C C . THR A 1 122 ? -30.010 40.351 -38.271 1.00 48.06 122 THR A C 1
ATOM 926 O O . THR A 1 122 ? -29.836 40.341 -37.062 1.00 48.06 122 THR A O 1
ATOM 929 N N . SER A 1 123 ? -30.234 41.530 -38.862 1.00 50.81 123 SER A N 1
ATOM 930 C CA . SER A 1 123 ? -30.809 41.894 -40.166 1.00 50.81 123 SER A CA 1
ATOM 931 C C . SER A 1 123 ? -30.266 43.230 -40.683 1.00 50.81 123 SER A C 1
ATOM 933 O O . SER A 1 123 ? -29.672 43.984 -39.884 1.00 50.81 123 SER A O 1
#

Secondary structure (DSSP, 8-state):
-----SSEEEEEEEEEETTTTEEEEEEEEET--TTEEEEEEEEETTEEEEEEEEETT--EEEE--TT-----SSS---EEEEEEEEETTEEEEEEEEEE----------PPP-----------